Protein AF-A0A240EP72-F1 (afdb_monomer)

Solvent-accessible surface area (backbone atoms only — not comparable to full-atom values): 7789 Å² total; per-residue (Å²): 143,82,82,85,83,81,82,80,89,80,76,80,76,77,76,78,79,73,76,79,72,50,70,75,36,56,15,21,32,80,57,44,49,75,66,24,52,50,49,52,37,51,44,51,24,72,76,73,47,82,78,58,78,91,72,65,68,62,52,35,46,88,41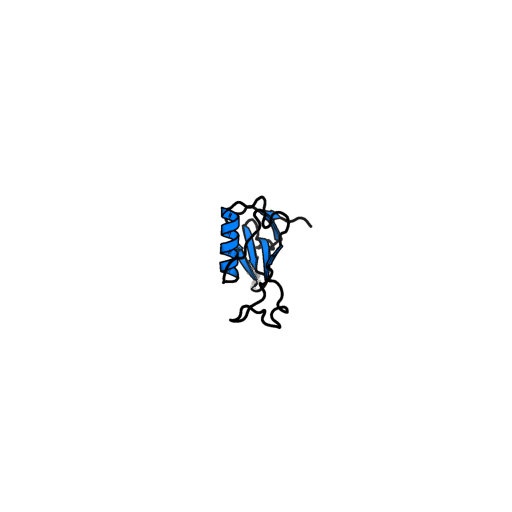,32,65,48,78,43,80,73,76,74,50,54,48,99,85,66,44,73,47,88,79,63,80,80,68,79,64,51,57,35,33,33,27,26,49,62,91,46,26,24,47,31,35,72,92,76,75,43,74,41,80,45,87,70,46,54,63,42,75,56,76,134

pLDDT: mean 84.59, std 16.3, range [37.25, 98.56]

Sequence (124 aa):
MKSLVAGCLCLFMVACQVYYHKEPRPALSNGTSAEAKQEIKQAMIKLRGGKAPLLADNVFEDNDTLLIERRVSRDQQGLPITGSTTEMPVTFQLQLKGDVCGVYYPINDTFEPLTQLSCRIKKP

Secondary structure (DSSP, 8-state):
---------------------PPPEEEEES---HHHHHHHHHHHHHHH-SPPPP--TTTTTS-SEEEEPPPPPB-TTS-B-TTTT-SPPEEEEEEEETTEEEEEETTTTEEEE-SS--EEEPP-

Radius of gyration: 24.51 Å; Cα contacts (8 Å, |Δi|>4): 187; chains: 1; bounding box: 69×34×86 Å

Structure (mmCIF, N/CA/C/O backbone):
data_AF-A0A240EP72-F1
#
_entry.id   AF-A0A240EP72-F1
#
loop_
_atom_site.group_PDB
_atom_site.id
_atom_site.type_symbol
_atom_site.label_atom_id
_atom_site.label_alt_id
_atom_site.label_comp_id
_atom_site.label_asym_id
_atom_site.label_entity_id
_atom_site.label_seq_id
_atom_site.pdbx_PDB_ins_code
_atom_site.Cartn_x
_atom_site.Cartn_y
_atom_site.Cartn_z
_atom_site.occupancy
_atom_site.B_iso_or_equiv
_atom_site.auth_seq_id
_atom_site.auth_comp_id
_atom_site.auth_asym_id
_atom_site.auth_atom_id
_atom_site.pdbx_PDB_model_num
ATOM 1 N N . MET A 1 1 ? 56.749 18.222 50.861 1.00 38.88 1 MET A N 1
ATOM 2 C CA . MET A 1 1 ? 55.552 18.664 50.113 1.00 38.88 1 MET A CA 1
ATOM 3 C C . MET A 1 1 ? 55.614 18.085 48.706 1.00 38.88 1 MET A C 1
ATOM 5 O O . MET A 1 1 ? 56.420 18.551 47.914 1.00 38.88 1 MET A O 1
ATOM 9 N N . LYS A 1 2 ? 54.858 17.020 48.419 1.00 37.25 2 LYS A N 1
ATOM 10 C CA . LYS A 1 2 ? 54.657 16.478 47.065 1.00 37.25 2 LYS A CA 1
ATOM 11 C C . LYS A 1 2 ? 53.191 16.060 46.984 1.00 37.25 2 LYS A C 1
ATOM 13 O O . LYS A 1 2 ? 52.814 15.046 47.561 1.00 37.25 2 LYS A O 1
ATOM 18 N N . SER A 1 3 ? 52.369 16.928 46.407 1.00 40.16 3 SER A N 1
ATOM 19 C CA . SER A 1 3 ? 50.922 16.748 46.315 1.00 40.16 3 SER A CA 1
ATOM 20 C C . SER A 1 3 ? 50.582 15.650 45.310 1.00 40.16 3 SER A C 1
ATOM 22 O O . SER A 1 3 ? 51.036 15.686 44.168 1.00 40.16 3 SER A O 1
ATOM 24 N N . LEU A 1 4 ? 49.771 14.689 45.751 1.00 52.12 4 LEU A N 1
ATOM 25 C CA . LEU A 1 4 ? 49.022 13.767 44.903 1.00 52.12 4 LEU A CA 1
ATOM 26 C C . LEU A 1 4 ? 48.008 14.574 44.083 1.00 52.12 4 LEU A C 1
ATOM 28 O O . LEU A 1 4 ? 47.087 15.154 44.651 1.00 52.12 4 LEU A O 1
ATOM 32 N N . VAL A 1 5 ? 48.162 14.596 42.761 1.00 52.19 5 VAL A N 1
ATOM 33 C CA . VAL A 1 5 ? 47.113 15.066 41.848 1.00 52.19 5 VAL A CA 1
ATOM 34 C C . VAL A 1 5 ? 46.399 13.830 41.309 1.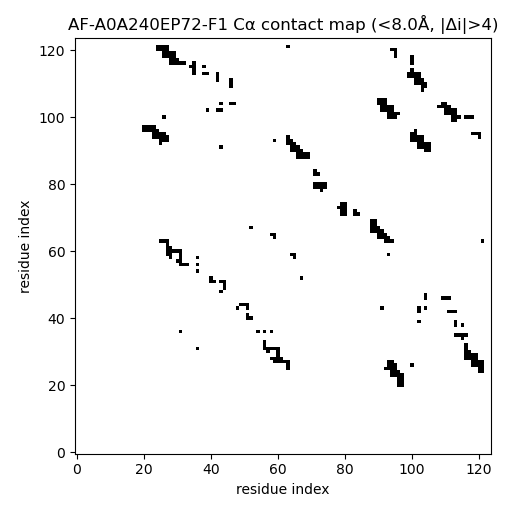00 52.19 5 VAL A C 1
ATOM 36 O O . VAL A 1 5 ? 46.806 13.227 40.321 1.00 52.19 5 VAL A O 1
ATOM 39 N N . ALA A 1 6 ? 45.354 13.428 42.029 1.00 59.91 6 ALA A N 1
ATOM 40 C CA . ALA A 1 6 ? 44.261 12.626 41.499 1.00 59.91 6 ALA A CA 1
ATOM 41 C C . ALA A 1 6 ? 43.267 13.592 40.842 1.00 59.91 6 ALA A C 1
ATOM 43 O O . ALA A 1 6 ? 42.922 14.603 41.452 1.00 59.91 6 ALA A O 1
ATOM 44 N N . GLY A 1 7 ? 42.805 13.324 39.620 1.00 52.94 7 GLY A N 1
ATOM 45 C CA . GLY A 1 7 ? 41.918 14.292 38.976 1.00 52.94 7 GLY A CA 1
ATOM 46 C C . GLY A 1 7 ? 41.316 13.895 37.641 1.00 52.94 7 GLY A C 1
ATOM 47 O O . GLY A 1 7 ? 41.646 14.489 36.629 1.00 52.94 7 GLY A O 1
ATOM 48 N N . CYS A 1 8 ? 40.373 12.957 37.708 1.00 58.03 8 CYS A N 1
ATOM 49 C CA . CYS A 1 8 ? 39.162 12.882 36.885 1.00 58.03 8 CYS A CA 1
ATOM 50 C C . CYS A 1 8 ? 39.309 12.717 35.357 1.00 58.03 8 CYS A C 1
ATOM 52 O O . CYS A 1 8 ? 39.341 13.665 34.577 1.00 58.03 8 CYS A O 1
ATOM 54 N N . LEU A 1 9 ? 39.275 11.450 34.942 1.00 60.62 9 LEU A N 1
ATOM 55 C CA . LEU A 1 9 ? 38.993 10.992 33.587 1.00 60.62 9 LEU A CA 1
ATOM 56 C C . LEU A 1 9 ? 37.511 11.269 33.249 1.00 60.62 9 LEU A C 1
ATOM 58 O O . LEU A 1 9 ? 36.639 10.458 33.556 1.00 60.62 9 LEU A O 1
ATOM 62 N N . CYS A 1 10 ? 37.212 12.408 32.624 1.00 58.84 10 CYS A N 1
ATOM 63 C CA . CYS A 1 10 ? 35.881 12.681 32.073 1.00 58.84 10 CYS A CA 1
ATOM 64 C C . CYS A 1 10 ? 35.697 11.932 30.742 1.00 58.84 10 CYS A C 1
ATOM 66 O O . CYS A 1 10 ? 35.951 12.468 29.664 1.00 58.84 10 CYS A O 1
ATOM 68 N N . LEU A 1 11 ? 35.249 10.676 30.822 1.00 63.47 11 LEU A N 1
ATOM 69 C CA . LEU A 1 11 ? 34.643 9.962 29.698 1.00 63.47 11 LEU A CA 1
ATOM 70 C C . LEU A 1 11 ? 33.319 10.650 29.341 1.00 63.47 11 LEU A C 1
ATOM 72 O O . LEU A 1 11 ? 32.291 10.423 29.977 1.00 63.47 11 LEU A O 1
ATOM 76 N N . PHE A 1 12 ? 33.343 11.492 28.309 1.00 65.38 12 PHE A N 1
ATOM 77 C CA . PHE A 1 12 ? 32.135 11.952 27.634 1.00 65.38 12 PHE A CA 1
ATOM 78 C C . PHE A 1 12 ? 31.487 10.757 26.924 1.00 65.38 12 PHE A C 1
ATOM 80 O O . PHE A 1 12 ? 31.750 10.488 25.754 1.00 65.38 12 PHE A O 1
ATOM 87 N N . MET A 1 13 ? 30.648 10.007 27.641 1.00 64.75 13 MET A N 1
ATOM 88 C CA . MET A 1 13 ? 29.729 9.062 27.017 1.00 64.75 13 MET A CA 1
ATOM 89 C C . MET A 1 13 ? 28.640 9.864 26.303 1.00 64.75 13 MET A C 1
ATOM 91 O O . MET A 1 13 ? 27.618 10.220 26.887 1.00 64.75 13 MET A O 1
ATOM 95 N N . VAL A 1 14 ? 28.869 10.165 25.025 1.00 66.19 14 VAL A N 1
ATOM 96 C CA . VAL A 1 14 ? 27.797 10.553 24.108 1.00 66.19 14 VAL A CA 1
ATOM 97 C C . VAL A 1 14 ? 26.934 9.308 23.918 1.00 66.19 14 VAL A C 1
ATOM 99 O O . VAL A 1 14 ? 27.259 8.420 23.133 1.00 66.19 14 VAL A O 1
ATOM 102 N N . ALA A 1 15 ? 25.854 9.208 24.692 1.00 63.47 15 ALA A N 1
ATOM 103 C CA . ALA A 1 15 ? 24.818 8.220 24.451 1.00 63.47 15 ALA A CA 1
ATOM 104 C C . ALA A 1 15 ? 24.174 8.551 23.099 1.00 63.47 15 ALA A C 1
ATOM 106 O O . ALA A 1 15 ? 23.382 9.488 22.985 1.00 63.47 15 ALA A O 1
ATOM 107 N N . CYS A 1 16 ? 24.550 7.806 22.059 1.00 67.31 16 CYS A N 1
ATOM 108 C CA . CYS A 1 16 ? 23.802 7.779 20.813 1.00 67.31 16 CYS A CA 1
ATOM 109 C C . CYS A 1 16 ? 22.381 7.331 21.162 1.00 67.31 16 CYS A C 1
ATOM 111 O O . CYS A 1 16 ? 22.161 6.170 21.512 1.00 67.31 16 CYS A O 1
ATOM 113 N N . GLN A 1 17 ? 21.420 8.252 21.110 1.00 56.84 17 GLN A N 1
ATOM 114 C CA . GLN A 1 17 ? 20.012 7.891 21.126 1.00 56.84 17 GLN A CA 1
ATOM 115 C C . GLN A 1 17 ? 19.738 7.222 19.783 1.00 56.84 17 GLN A C 1
ATOM 117 O O . GLN A 1 17 ? 19.413 7.885 18.801 1.00 56.84 17 GLN A O 1
ATOM 122 N N . VAL A 1 18 ? 19.975 5.911 19.714 1.00 58.34 18 VAL A N 1
ATOM 123 C CA . VAL A 1 18 ? 19.556 5.095 18.579 1.00 58.34 18 VAL A CA 1
ATOM 124 C C . VAL A 1 18 ? 18.038 5.203 18.554 1.00 58.34 18 VAL A C 1
ATOM 126 O O . VAL A 1 18 ? 17.348 4.595 19.371 1.00 58.34 18 VAL A O 1
ATOM 129 N N . TYR A 1 19 ? 17.529 6.068 17.677 1.00 53.69 19 TYR A N 1
ATOM 130 C CA . TYR A 1 19 ? 16.105 6.207 17.424 1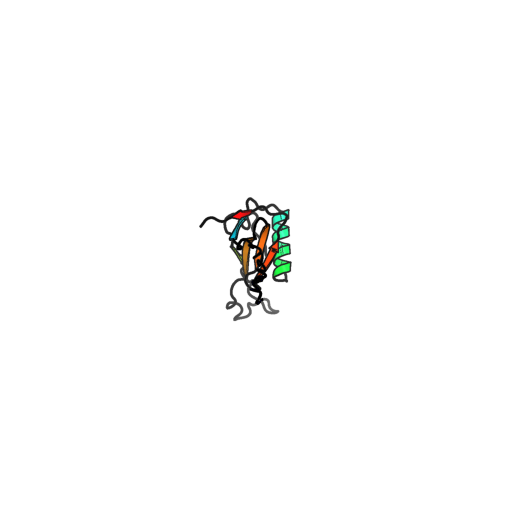.00 53.69 19 TYR A CA 1
ATOM 131 C C . TYR A 1 19 ? 15.638 4.835 16.945 1.00 53.69 19 TYR A C 1
ATOM 133 O O . TYR A 1 19 ? 15.984 4.404 15.845 1.00 53.69 19 TYR A O 1
ATOM 141 N N . TYR A 1 20 ? 14.945 4.106 17.818 1.00 51.47 20 TYR A N 1
ATOM 142 C CA . TYR A 1 20 ? 14.471 2.755 17.554 1.00 51.47 20 TYR A CA 1
ATOM 143 C C . TYR A 1 20 ? 13.317 2.866 16.554 1.00 51.47 20 TYR A C 1
ATOM 145 O O . TYR A 1 20 ? 12.142 2.874 16.921 1.00 51.47 20 TYR A O 1
ATOM 153 N N . HIS A 1 21 ? 13.646 3.056 15.275 1.00 59.91 21 HIS A N 1
ATOM 154 C CA . HIS A 1 21 ? 12.673 2.933 14.206 1.00 59.91 21 HIS A CA 1
ATOM 155 C C . HIS A 1 21 ? 12.146 1.503 14.278 1.00 59.91 21 HIS A C 1
ATOM 157 O O . HIS A 1 21 ? 12.887 0.549 14.059 1.00 59.91 21 HIS A O 1
ATOM 163 N N . LYS A 1 22 ? 10.874 1.348 14.663 1.00 73.25 22 LYS A N 1
ATOM 164 C CA . LYS A 1 22 ? 10.213 0.044 14.610 1.00 73.25 22 LYS A CA 1
ATOM 165 C C . LYS A 1 22 ? 10.328 -0.457 13.173 1.00 73.25 22 LYS A C 1
ATOM 167 O O . LYS A 1 22 ? 9.855 0.224 12.260 1.00 73.25 22 LYS A O 1
ATOM 172 N N . GLU A 1 23 ? 10.953 -1.619 13.014 1.00 86.00 23 GLU A N 1
ATOM 173 C CA . GLU A 1 23 ? 11.128 -2.278 11.722 1.00 86.00 23 GLU A CA 1
ATOM 174 C C . GLU A 1 23 ? 9.800 -2.309 10.946 1.00 86.00 23 GLU A C 1
ATOM 176 O O . GLU A 1 23 ? 8.748 -2.569 11.555 1.00 86.00 23 GLU A O 1
ATOM 181 N N . PRO A 1 24 ? 9.807 -2.027 9.630 1.00 92.62 24 PRO A N 1
ATOM 182 C CA . PRO A 1 24 ? 8.617 -2.148 8.804 1.00 92.62 24 PRO A CA 1
ATOM 183 C C . PRO A 1 24 ? 8.062 -3.570 8.878 1.00 92.62 24 PRO A C 1
ATOM 185 O O . PRO A 1 24 ? 8.797 -4.547 8.739 1.00 92.62 24 PRO A O 1
ATOM 188 N N . ARG A 1 25 ? 6.753 -3.704 9.095 1.00 95.62 25 ARG A N 1
ATOM 189 C CA . ARG A 1 25 ? 6.087 -5.012 9.175 1.00 95.62 25 ARG A CA 1
ATOM 190 C C . ARG A 1 25 ? 4.996 -5.126 8.119 1.00 95.62 25 ARG A C 1
ATOM 192 O O . ARG A 1 25 ? 4.237 -4.168 7.976 1.00 95.62 25 ARG A O 1
ATOM 199 N N . PRO A 1 26 ? 4.859 -6.279 7.442 1.00 97.25 26 PRO A N 1
ATOM 200 C CA . PRO A 1 26 ? 3.729 -6.536 6.559 1.00 97.25 26 PRO A CA 1
ATOM 201 C C . PRO A 1 26 ? 2.394 -6.293 7.269 1.00 97.25 26 PRO A C 1
ATOM 203 O O . PRO A 1 26 ? 2.218 -6.657 8.439 1.00 97.25 26 PRO A O 1
ATOM 206 N N . ALA A 1 27 ? 1.452 -5.672 6.567 1.00 98.12 27 ALA A N 1
ATOM 207 C CA . ALA A 1 27 ? 0.170 -5.269 7.122 1.00 98.12 27 ALA A CA 1
ATOM 208 C C . ALA A 1 27 ? -0.995 -5.630 6.197 1.00 98.12 27 ALA A C 1
ATOM 210 O O . ALA A 1 27 ? -0.838 -5.729 4.985 1.00 98.12 27 ALA A O 1
ATOM 211 N N . LEU A 1 28 ? -2.172 -5.805 6.791 1.00 98.50 28 LEU A N 1
ATOM 212 C CA . LEU A 1 28 ? -3.442 -5.987 6.097 1.00 98.50 28 LEU A CA 1
ATOM 213 C C . LEU A 1 28 ? -4.357 -4.796 6.382 1.00 98.50 28 LEU A C 1
ATOM 215 O O . LEU A 1 28 ? -4.375 -4.282 7.503 1.00 98.50 28 LEU A O 1
ATOM 219 N N . SER A 1 29 ? -5.138 -4.391 5.388 1.00 98.12 29 SER A N 1
ATOM 220 C CA . SER A 1 29 ? -6.207 -3.402 5.531 1.00 98.12 29 SER A CA 1
ATOM 221 C C . SER A 1 29 ? -7.325 -3.949 6.418 1.00 98.12 29 SER A C 1
ATOM 223 O O . SER A 1 29 ? -7.730 -5.102 6.267 1.00 98.12 29 SER A O 1
ATOM 225 N N . ASN A 1 30 ? -7.845 -3.136 7.339 1.00 97.69 30 ASN A N 1
ATOM 226 C CA . ASN A 1 30 ? -9.038 -3.468 8.136 1.00 97.69 30 ASN A CA 1
ATOM 227 C C . ASN A 1 30 ? -10.359 -3.244 7.376 1.00 97.69 30 ASN A C 1
ATOM 229 O O . ASN A 1 30 ? -11.429 -3.435 7.950 1.00 97.69 30 ASN A O 1
ATOM 233 N N . GLY A 1 31 ? -10.274 -2.817 6.120 1.00 97.44 31 GLY A N 1
ATOM 234 C CA . GLY A 1 31 ? -11.392 -2.461 5.262 1.00 97.44 31 GLY A CA 1
ATOM 235 C C . GLY A 1 31 ? -10.975 -1.316 4.348 1.00 97.44 31 GLY A C 1
ATOM 236 O O . GLY A 1 31 ? -10.432 -0.312 4.819 1.00 97.44 31 GLY A O 1
ATOM 237 N N . THR A 1 32 ? -11.213 -1.454 3.048 1.00 97.75 32 THR A N 1
ATOM 238 C CA . THR A 1 32 ? -10.759 -0.473 2.059 1.00 97.75 32 THR A CA 1
ATOM 239 C C . THR A 1 32 ? -11.937 0.314 1.481 1.00 97.75 32 THR A C 1
ATOM 241 O O . THR A 1 32 ? -12.640 -0.135 0.579 1.00 97.75 32 THR A O 1
ATOM 244 N N . SER A 1 33 ? -12.152 1.530 1.997 1.00 97.88 33 SER A N 1
ATOM 245 C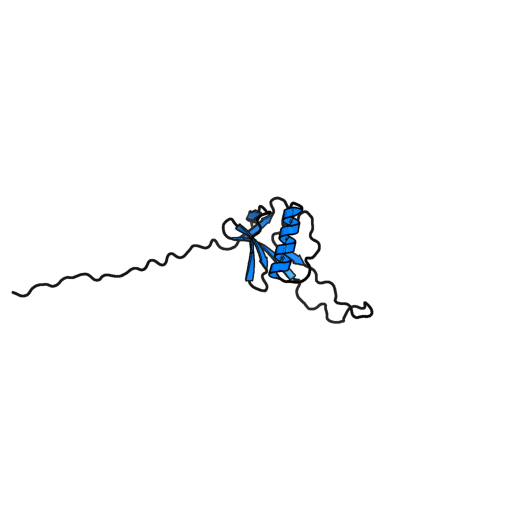 CA . SER A 1 33 ? -13.166 2.448 1.457 1.00 97.88 33 SER A CA 1
ATOM 246 C C . SER A 1 33 ? -12.796 2.959 0.057 1.00 97.88 33 SER A C 1
ATOM 248 O O . SER A 1 33 ? -11.665 2.797 -0.413 1.00 97.88 33 SER A O 1
ATOM 250 N N . ALA A 1 34 ? -13.734 3.634 -0.615 1.00 97.56 34 ALA A N 1
ATOM 251 C CA . ALA A 1 34 ? -13.476 4.253 -1.915 1.00 97.56 34 ALA A CA 1
ATOM 252 C C . ALA A 1 34 ? -12.370 5.325 -1.841 1.00 97.56 34 ALA A C 1
ATOM 254 O O . ALA A 1 34 ? -11.515 5.397 -2.727 1.00 97.56 34 ALA A O 1
ATOM 255 N N . GLU A 1 35 ? -12.352 6.117 -0.769 1.00 98.00 35 GLU A N 1
ATOM 256 C CA . GLU A 1 35 ? -11.348 7.147 -0.491 1.00 98.00 35 GLU A CA 1
ATOM 257 C C . GLU A 1 35 ? -9.979 6.513 -0.244 1.00 98.00 35 GLU A C 1
ATOM 259 O O . GLU A 1 35 ? -8.996 6.912 -0.868 1.00 98.00 35 GLU A O 1
ATOM 264 N N . ALA A 1 36 ? -9.919 5.470 0.589 1.00 98.12 36 ALA A N 1
ATOM 265 C CA . ALA A 1 36 ? -8.681 4.752 0.870 1.00 98.12 36 ALA A CA 1
ATOM 266 C C . ALA A 1 36 ? -8.127 4.066 -0.388 1.00 98.12 36 ALA A C 1
ATOM 268 O O . ALA A 1 36 ? -6.939 4.160 -0.695 1.00 98.12 36 ALA A O 1
ATOM 269 N N . LYS A 1 37 ? -8.997 3.454 -1.198 1.00 98.19 37 LYS A N 1
ATOM 270 C CA . LYS A 1 37 ? -8.636 2.889 -2.505 1.00 98.19 37 LYS A CA 1
ATOM 271 C C . LYS A 1 37 ? -8.087 3.947 -3.460 1.00 98.19 37 LYS A C 1
ATOM 273 O O . LYS A 1 37 ? -7.164 3.663 -4.227 1.00 98.19 37 LYS A O 1
ATOM 278 N N . GLN A 1 38 ? -8.642 5.156 -3.443 1.00 97.81 38 GLN A N 1
ATOM 279 C CA . GLN A 1 38 ? -8.146 6.259 -4.260 1.00 97.81 38 GLN A CA 1
ATOM 280 C C . GLN A 1 38 ? -6.795 6.785 -3.755 1.00 97.81 38 GLN A C 1
ATOM 282 O O . GLN A 1 38 ? -5.910 7.042 -4.574 1.00 97.81 38 GLN A O 1
ATOM 287 N N . GLU A 1 39 ? -6.601 6.874 -2.439 1.00 98.44 39 GLU A N 1
ATOM 288 C CA . GLU A 1 39 ? -5.322 7.240 -1.822 1.00 98.44 39 GLU A CA 1
ATOM 289 C C . GLU A 1 39 ? -4.226 6.224 -2.176 1.00 98.44 39 GLU A C 1
ATOM 291 O O . GLU A 1 39 ? -3.158 6.611 -2.646 1.00 98.44 39 GLU A O 1
ATOM 296 N N . ILE A 1 40 ? -4.516 4.919 -2.088 1.00 98.19 40 ILE A N 1
ATOM 297 C CA . ILE A 1 40 ? -3.593 3.848 -2.502 1.00 98.19 40 ILE A CA 1
ATOM 298 C C . ILE A 1 40 ? -3.152 4.042 -3.960 1.00 98.19 40 ILE A C 1
ATOM 300 O O . ILE A 1 40 ? -1.963 3.962 -4.270 1.00 98.19 40 ILE A O 1
ATOM 304 N N . LYS A 1 41 ? -4.085 4.342 -4.875 1.00 97.19 41 LYS A N 1
ATOM 305 C CA . LYS A 1 41 ? -3.747 4.607 -6.285 1.00 97.19 41 LYS A CA 1
ATOM 306 C C . LYS A 1 41 ? -2.823 5.813 -6.436 1.00 97.19 41 LYS A C 1
ATOM 308 O O . LYS A 1 41 ? -1.878 5.753 -7.222 1.00 97.19 41 LYS A O 1
ATOM 313 N N . GLN A 1 42 ? -3.094 6.899 -5.715 1.00 98.00 42 GLN A N 1
ATOM 314 C CA . GLN A 1 42 ? -2.264 8.104 -5.748 1.00 98.00 42 GLN A CA 1
ATOM 315 C C . GLN A 1 42 ? -0.865 7.832 -5.188 1.00 98.00 42 GLN A C 1
ATOM 317 O O . GLN A 1 42 ? 0.118 8.219 -5.819 1.00 98.00 42 GLN A O 1
ATOM 322 N N . ALA A 1 43 ? -0.764 7.089 -4.086 1.00 97.81 43 ALA A N 1
ATOM 323 C CA . ALA A 1 43 ? 0.502 6.644 -3.518 1.00 97.81 43 ALA A CA 1
ATOM 324 C C . ALA A 1 43 ? 1.310 5.811 -4.526 1.00 97.81 43 ALA A C 1
ATOM 326 O O . ALA A 1 43 ? 2.472 6.108 -4.787 1.00 97.81 43 ALA A O 1
ATOM 327 N N . MET A 1 44 ? 0.689 4.830 -5.191 1.00 95.81 44 MET A N 1
ATOM 328 C CA . MET A 1 44 ? 1.351 4.031 -6.232 1.00 95.81 44 MET A CA 1
ATOM 329 C C . MET A 1 44 ? 1.846 4.887 -7.411 1.00 95.81 44 MET A C 1
ATOM 331 O O . MET A 1 44 ? 2.937 4.644 -7.928 1.00 95.81 44 MET A O 1
ATOM 335 N N . ILE A 1 45 ? 1.066 5.888 -7.842 1.00 95.56 45 ILE A N 1
ATOM 336 C CA . ILE A 1 45 ? 1.482 6.843 -8.886 1.00 95.56 45 ILE A CA 1
ATOM 337 C C . ILE A 1 45 ? 2.663 7.681 -8.404 1.00 95.56 45 ILE A C 1
ATOM 339 O O . ILE A 1 45 ? 3.597 7.889 -9.169 1.00 95.56 45 ILE A O 1
ATOM 343 N N . LYS A 1 46 ? 2.660 8.138 -7.152 1.00 96.69 46 LYS A N 1
ATOM 344 C CA . LYS A 1 46 ? 3.766 8.913 -6.586 1.00 96.69 46 LYS A CA 1
ATOM 345 C C . LYS A 1 46 ? 5.054 8.090 -6.490 1.00 96.69 46 LYS A C 1
ATOM 347 O O . LYS A 1 46 ? 6.117 8.593 -6.833 1.00 96.69 46 LYS A O 1
ATOM 352 N N . LEU A 1 47 ? 4.952 6.826 -6.074 1.00 94.94 47 LEU A N 1
ATOM 353 C CA . LEU A 1 47 ? 6.098 5.932 -5.866 1.00 94.94 47 LEU A CA 1
ATOM 354 C C . LEU A 1 47 ? 6.729 5.445 -7.179 1.00 94.94 47 LEU A C 1
ATOM 356 O O . LEU A 1 47 ? 7.950 5.353 -7.281 1.00 94.94 47 LEU A O 1
ATOM 360 N N . ARG A 1 48 ? 5.907 5.110 -8.180 1.00 92.38 48 ARG A N 1
ATOM 361 C CA . ARG A 1 48 ? 6.360 4.495 -9.442 1.00 92.38 48 ARG A CA 1
ATOM 362 C C . ARG A 1 48 ? 6.295 5.430 -10.649 1.00 92.38 48 ARG A C 1
ATOM 364 O O . ARG A 1 48 ? 7.019 5.227 -11.619 1.00 92.38 48 ARG A O 1
ATOM 371 N N . GLY A 1 49 ? 5.394 6.406 -10.632 1.00 89.50 49 GLY A N 1
ATOM 372 C CA . GLY A 1 49 ? 4.981 7.163 -11.811 1.00 89.50 49 GLY A CA 1
ATOM 373 C C . GLY A 1 49 ? 3.949 6.431 -12.681 1.00 89.50 49 GLY A C 1
ATOM 374 O O . GLY A 1 49 ? 3.537 5.291 -12.423 1.00 89.50 49 GLY A O 1
ATOM 375 N N . GLY A 1 50 ? 3.526 7.106 -13.753 1.00 88.06 50 GLY A N 1
ATOM 376 C CA . GLY A 1 50 ? 2.578 6.578 -14.735 1.00 88.06 50 GLY A CA 1
ATOM 377 C C . GLY A 1 50 ? 1.129 6.542 -14.239 1.00 88.06 50 GLY A C 1
ATOM 378 O O . GLY A 1 50 ? 0.701 7.381 -13.451 1.00 88.06 50 GLY A O 1
ATOM 379 N N . LYS A 1 51 ? 0.345 5.579 -14.737 1.00 85.56 51 LYS A N 1
ATOM 380 C CA . LYS A 1 51 ? -1.065 5.393 -14.353 1.00 85.56 51 LYS A CA 1
ATOM 381 C C . LYS A 1 51 ? -1.196 4.299 -13.295 1.00 85.56 51 LYS A C 1
ATOM 383 O O . LYS A 1 51 ? -0.542 3.259 -13.396 1.00 85.56 51 LYS A O 1
ATOM 388 N N . ALA A 1 52 ? -2.067 4.506 -12.309 1.00 83.75 52 ALA A N 1
ATOM 389 C CA . ALA A 1 52 ? -2.446 3.445 -11.381 1.00 83.75 52 ALA A CA 1
ATOM 390 C C . ALA A 1 52 ? -3.261 2.356 -12.108 1.00 83.75 52 ALA A C 1
ATOM 392 O O . ALA A 1 52 ? -4.064 2.681 -12.988 1.00 83.75 52 ALA A O 1
ATOM 393 N N . PRO A 1 53 ? -3.084 1.075 -11.749 1.00 85.06 53 PRO A N 1
ATOM 394 C CA . PRO A 1 53 ? -3.938 0.001 -12.238 1.00 85.06 53 PRO A CA 1
ATOM 395 C C . PRO A 1 53 ? -5.342 0.075 -11.614 1.00 85.06 53 PRO A C 1
ATOM 397 O O . PRO A 1 53 ? -5.604 0.833 -10.674 1.00 85.06 53 PRO A O 1
ATOM 400 N N . LEU A 1 54 ? -6.258 -0.742 -12.136 1.00 89.44 54 LEU A N 1
ATOM 401 C CA . LEU A 1 54 ? -7.508 -1.028 -11.439 1.00 89.44 54 LEU A CA 1
ATOM 402 C C . LEU A 1 54 ? -7.191 -1.855 -10.190 1.00 89.44 54 LEU A C 1
ATOM 404 O O . LEU A 1 54 ? -6.388 -2.781 -10.249 1.00 89.44 54 LEU A O 1
ATOM 408 N N . LEU A 1 55 ? -7.817 -1.496 -9.074 1.00 93.81 55 LEU A N 1
ATOM 409 C CA . LEU A 1 55 ? -7.687 -2.203 -7.802 1.00 93.81 55 LEU A CA 1
ATOM 410 C C . LEU A 1 55 ? -9.022 -2.862 -7.474 1.00 93.81 55 LEU A C 1
ATOM 412 O O . LEU A 1 55 ? -10.070 -2.288 -7.788 1.00 93.81 55 LEU A O 1
ATOM 416 N N . ALA A 1 56 ? -8.983 -4.022 -6.825 1.00 94.38 56 ALA A N 1
ATOM 417 C CA . ALA A 1 56 ? -10.162 -4.605 -6.196 1.00 94.38 56 ALA A CA 1
ATOM 418 C C . ALA A 1 56 ? -10.696 -3.674 -5.092 1.00 94.38 56 ALA A C 1
ATOM 420 O O . ALA A 1 56 ? -9.980 -2.786 -4.625 1.00 94.38 56 ALA A O 1
ATOM 421 N N . ASP A 1 57 ? -11.968 -3.815 -4.721 1.00 96.12 57 ASP A N 1
ATOM 422 C CA . ASP A 1 57 ? -12.550 -3.025 -3.625 1.00 96.12 57 ASP A CA 1
ATOM 423 C C . ASP A 1 57 ? -11.945 -3.413 -2.271 1.00 96.12 57 ASP A C 1
ATOM 425 O O . ASP A 1 57 ? -11.647 -2.536 -1.477 1.00 96.12 57 ASP A O 1
ATOM 429 N N . ASN A 1 58 ? -11.617 -4.690 -2.080 1.00 96.44 58 ASN A N 1
ATOM 430 C CA . ASN A 1 58 ? -10.981 -5.239 -0.880 1.00 96.44 58 ASN A CA 1
ATOM 431 C C . ASN A 1 58 ? -9.439 -5.249 -0.947 1.00 96.44 58 ASN A C 1
ATOM 433 O O . ASN A 1 58 ? -8.782 -6.130 -0.386 1.00 96.44 58 ASN A O 1
ATOM 437 N N . VAL A 1 59 ? -8.828 -4.325 -1.700 1.00 97.12 59 VAL A N 1
ATOM 438 C CA . VAL A 1 59 ? -7.366 -4.306 -1.869 1.00 97.12 59 VAL A CA 1
ATOM 439 C C . VAL A 1 59 ? -6.666 -4.266 -0.502 1.00 97.12 59 VAL A C 1
ATOM 441 O O . VAL A 1 59 ? -7.025 -3.481 0.373 1.00 97.12 59 VAL A O 1
ATOM 444 N N . PHE A 1 60 ? -5.668 -5.134 -0.339 1.00 98.06 60 PHE A N 1
ATOM 445 C CA . PHE A 1 60 ? -4.892 -5.368 0.882 1.00 98.06 60 PHE A CA 1
ATOM 446 C C . PHE A 1 60 ? -5.612 -5.967 2.102 1.00 98.06 60 PHE A C 1
ATOM 448 O O . PHE A 1 60 ? -4.993 -6.095 3.156 1.00 98.06 60 PHE A O 1
ATOM 455 N N . GLU A 1 61 ? -6.883 -6.357 2.018 1.00 97.88 61 GLU A N 1
ATOM 456 C CA . GLU A 1 61 ? -7.585 -6.927 3.183 1.00 97.88 61 GLU A CA 1
ATOM 457 C C . GLU A 1 61 ? -7.109 -8.349 3.528 1.00 97.88 61 GLU A C 1
ATOM 459 O O . GLU A 1 61 ? -6.939 -8.677 4.710 1.00 97.88 61 GLU A O 1
ATOM 464 N N . ASP A 1 62 ? -6.819 -9.146 2.494 1.00 96.94 62 ASP A N 1
ATOM 465 C CA . ASP A 1 62 ? -6.437 -10.563 2.604 1.00 96.94 62 ASP A CA 1
ATOM 466 C C . ASP A 1 62 ? -4.936 -10.816 2.389 1.00 96.94 62 ASP A C 1
ATOM 468 O O . ASP A 1 62 ? -4.372 -11.792 2.889 1.00 96.94 62 ASP A O 1
ATOM 472 N N . ASN A 1 63 ? -4.266 -9.942 1.634 1.00 96.62 63 ASN A N 1
ATOM 473 C CA . ASN A 1 63 ? -2.848 -10.068 1.314 1.00 96.62 63 ASN A CA 1
ATOM 474 C C . ASN A 1 63 ? -2.150 -8.718 1.447 1.00 96.62 63 ASN A C 1
ATOM 476 O O . ASN A 1 63 ? -2.664 -7.711 0.984 1.00 96.62 63 ASN A O 1
ATOM 480 N N . ASP A 1 64 ? -0.965 -8.695 2.044 1.00 97.38 64 ASP A N 1
ATOM 481 C CA . ASP A 1 64 ? -0.159 -7.484 2.186 1.00 97.38 64 ASP A CA 1
ATOM 482 C C . ASP A 1 64 ? 0.529 -7.094 0.874 1.00 97.38 64 ASP A C 1
ATOM 484 O O . ASP A 1 64 ? 0.948 -5.956 0.716 1.00 97.38 64 ASP A O 1
ATOM 488 N N . THR A 1 65 ? 0.652 -8.017 -0.079 1.00 96.75 65 THR A N 1
ATOM 489 C CA . THR A 1 65 ? 1.337 -7.793 -1.350 1.00 96.75 65 THR A CA 1
ATOM 490 C C . THR A 1 65 ? 0.340 -7.683 -2.496 1.00 96.75 65 THR A C 1
ATOM 492 O O . THR A 1 65 ? -0.519 -8.541 -2.695 1.00 96.75 65 THR A O 1
ATOM 495 N N . LEU A 1 66 ? 0.505 -6.636 -3.300 1.00 94.88 66 LEU A N 1
ATOM 496 C CA . LEU A 1 66 ? -0.223 -6.414 -4.536 1.00 94.88 66 LEU A CA 1
ATOM 497 C C . LEU A 1 66 ? 0.727 -6.585 -5.719 1.00 94.88 66 LEU A C 1
ATOM 499 O O . LEU A 1 66 ? 1.704 -5.847 -5.866 1.00 94.88 66 LEU A O 1
ATOM 503 N N . LEU A 1 67 ? 0.407 -7.545 -6.579 1.00 91.06 67 LEU A N 1
ATOM 504 C CA . LEU A 1 67 ? 1.151 -7.824 -7.797 1.00 91.06 67 LEU A CA 1
ATOM 505 C C . LEU A 1 67 ? 0.400 -7.239 -8.992 1.00 91.06 67 LEU A C 1
ATOM 507 O O . LEU A 1 67 ? -0.763 -7.556 -9.229 1.00 91.06 67 LEU A O 1
ATOM 511 N N . ILE A 1 68 ? 1.059 -6.351 -9.728 1.00 86.19 68 ILE A N 1
ATOM 512 C CA . ILE A 1 68 ? 0.495 -5.697 -10.902 1.00 86.19 68 ILE A CA 1
ATOM 513 C C . ILE A 1 68 ? 1.046 -6.371 -12.147 1.00 86.19 68 ILE A C 1
ATOM 515 O O . ILE A 1 68 ? 2.228 -6.236 -12.483 1.00 86.19 68 ILE A O 1
ATOM 519 N N . GLU A 1 69 ? 0.155 -7.062 -12.850 1.00 74.12 69 GLU A N 1
ATOM 520 C CA . GLU A 1 69 ? 0.432 -7.594 -14.176 1.00 74.12 69 GLU A CA 1
ATOM 521 C C . GLU A 1 69 ? 0.727 -6.447 -15.150 1.00 74.12 69 GLU A C 1
ATOM 523 O O . GLU A 1 69 ? -0.005 -5.452 -15.228 1.00 74.12 69 GLU A O 1
ATOM 528 N N . ARG A 1 70 ? 1.814 -6.577 -15.917 1.00 70.69 70 ARG A N 1
ATOM 529 C CA . ARG A 1 70 ? 2.099 -5.647 -17.013 1.00 70.69 70 ARG A CA 1
ATOM 530 C C . ARG A 1 70 ? 1.249 -6.046 -18.213 1.00 70.69 70 ARG A C 1
ATOM 532 O O . ARG A 1 70 ? 1.248 -7.197 -18.640 1.00 70.69 70 ARG A O 1
ATOM 539 N N . ARG A 1 71 ? 0.531 -5.076 -18.780 1.00 66.94 71 ARG A N 1
ATOM 54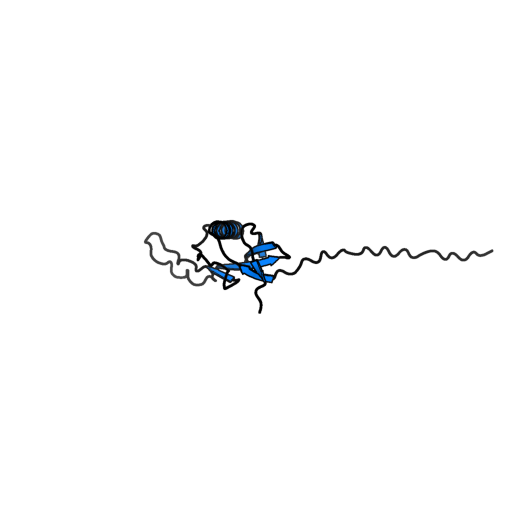0 C CA . ARG A 1 71 ? -0.107 -5.246 -20.091 1.00 66.94 71 ARG A CA 1
ATOM 541 C C . ARG A 1 71 ? 1.000 -5.457 -21.126 1.00 66.94 71 ARG A C 1
ATOM 543 O O . ARG A 1 71 ? 1.960 -4.695 -21.144 1.00 66.94 71 ARG A O 1
ATOM 550 N N . VAL A 1 72 ? 0.832 -6.454 -21.990 1.00 70.56 72 VAL A N 1
ATOM 551 C CA . VAL A 1 72 ? 1.713 -6.685 -23.142 1.00 70.56 72 VAL A CA 1
ATOM 552 C C . VAL A 1 72 ? 1.755 -5.422 -24.003 1.00 70.56 72 VAL A C 1
ATOM 554 O O . VAL A 1 72 ? 0.703 -4.937 -24.436 1.00 70.56 72 VAL A O 1
ATOM 557 N N . SER A 1 73 ? 2.956 -4.884 -24.221 1.00 72.50 73 SER A N 1
ATOM 558 C CA . SER A 1 73 ? 3.163 -3.720 -25.085 1.00 72.50 73 SER A CA 1
ATOM 559 C C . SER A 1 73 ? 2.737 -4.067 -26.506 1.00 72.50 73 SER A C 1
ATOM 561 O O . SER A 1 73 ? 3.046 -5.152 -26.998 1.00 72.50 73 SER A O 1
ATOM 563 N N . ARG A 1 74 ? 2.008 -3.161 -27.159 1.00 79.44 74 ARG A N 1
ATOM 564 C CA . ARG A 1 74 ? 1.534 -3.334 -28.535 1.00 79.44 74 ARG A CA 1
ATOM 565 C C . ARG A 1 74 ? 2.193 -2.308 -29.451 1.00 79.44 74 ARG A C 1
ATOM 567 O O . ARG A 1 74 ? 2.447 -1.187 -29.014 1.00 79.44 74 ARG A O 1
ATOM 574 N N . ASP A 1 75 ? 2.484 -2.703 -30.684 1.00 79.94 75 ASP A N 1
ATOM 575 C CA . ASP A 1 75 ? 2.975 -1.807 -31.728 1.00 79.94 75 ASP A CA 1
ATOM 576 C C . ASP A 1 75 ? 1.861 -0.876 -32.249 1.00 79.94 75 ASP A C 1
ATOM 578 O O . ASP A 1 75 ? 0.724 -0.881 -31.764 1.00 79.94 75 ASP A O 1
ATOM 582 N N . GLN A 1 76 ? 2.189 -0.048 -33.244 1.00 86.12 76 GLN A N 1
ATOM 583 C CA . GLN A 1 76 ? 1.245 0.899 -33.850 1.00 86.12 76 GLN A CA 1
ATOM 584 C C . GLN A 1 76 ? 0.073 0.208 -34.568 1.00 86.12 76 GLN A C 1
ATOM 586 O O . GLN A 1 76 ? -0.953 0.838 -34.815 1.00 86.12 76 GLN A O 1
ATOM 591 N N . GLN A 1 77 ? 0.210 -1.080 -34.884 1.00 86.50 77 GLN A N 1
ATOM 592 C CA . GLN A 1 77 ? -0.790 -1.933 -35.514 1.00 86.50 77 GLN A CA 1
ATOM 593 C C . GLN A 1 77 ? -1.612 -2.709 -34.468 1.00 86.50 77 GLN A C 1
ATOM 595 O O . GLN A 1 77 ? -2.525 -3.457 -34.819 1.00 86.50 77 GLN A O 1
ATOM 600 N N . GLY A 1 78 ? -1.324 -2.519 -33.176 1.00 79.75 78 GLY A N 1
ATOM 601 C CA . GLY A 1 78 ? -2.001 -3.192 -32.077 1.00 79.75 78 GLY A CA 1
ATOM 602 C C . GLY A 1 78 ? -1.523 -4.626 -31.844 1.00 79.75 78 GLY A C 1
ATOM 603 O O . GLY A 1 78 ? -2.147 -5.337 -31.052 1.00 79.75 78 GLY A O 1
ATOM 604 N N . LEU A 1 79 ? -0.444 -5.075 -32.486 1.00 82.75 79 LEU A N 1
ATOM 605 C CA . LEU A 1 79 ? 0.116 -6.410 -32.292 1.00 82.75 79 LEU A CA 1
ATOM 606 C C . LEU A 1 79 ? 1.059 -6.424 -31.081 1.00 82.75 79 LEU A C 1
ATOM 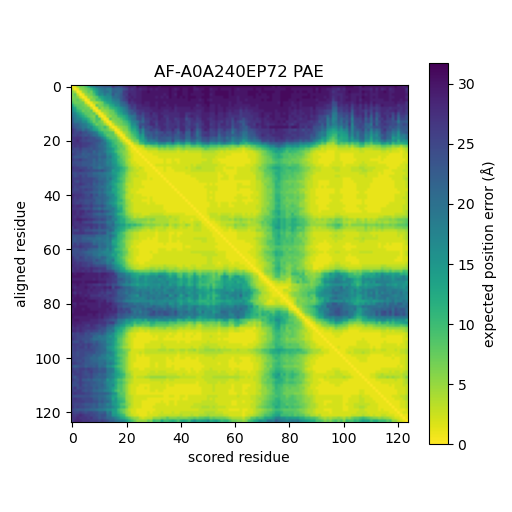608 O O . LEU A 1 79 ? 1.781 -5.453 -30.861 1.00 82.75 79 LEU A O 1
ATOM 612 N N . PRO A 1 80 ? 1.068 -7.496 -30.267 1.00 77.50 80 PRO A N 1
ATOM 613 C CA . PRO A 1 80 ? 2.060 -7.685 -29.214 1.00 77.50 80 PRO A CA 1
ATOM 614 C C . PRO A 1 80 ? 3.494 -7.518 -29.721 1.00 77.50 80 PRO A C 1
ATOM 616 O O . PRO A 1 80 ? 3.896 -8.185 -30.671 1.00 77.50 80 PRO A O 1
ATOM 619 N N . ILE A 1 81 ? 4.284 -6.686 -29.049 1.00 77.00 81 ILE A N 1
ATOM 620 C CA . ILE A 1 81 ? 5.719 -6.595 -29.311 1.00 77.00 81 ILE A CA 1
ATOM 621 C C . ILE A 1 81 ? 6.372 -7.864 -28.755 1.00 77.00 81 ILE A C 1
ATOM 623 O O . ILE A 1 81 ? 6.389 -8.099 -27.542 1.00 77.00 81 ILE A O 1
ATOM 627 N N . THR A 1 82 ? 6.899 -8.701 -29.646 1.00 71.75 82 THR A N 1
ATOM 628 C CA . THR A 1 82 ? 7.591 -9.943 -29.287 1.00 71.75 82 THR A CA 1
ATOM 629 C C . THR A 1 82 ? 8.766 -9.643 -28.351 1.00 71.75 82 THR A C 1
ATOM 631 O O . THR A 1 82 ? 9.604 -8.800 -28.657 1.00 71.75 82 THR A O 1
ATOM 634 N N . GLY A 1 83 ? 8.828 -10.323 -27.202 1.00 64.75 83 GLY A N 1
ATOM 635 C CA . GLY A 1 83 ? 9.861 -10.105 -26.179 1.00 64.75 83 GLY A CA 1
ATOM 636 C C . GLY A 1 83 ? 9.449 -9.199 -25.012 1.00 64.75 83 GLY A C 1
ATOM 637 O O . GLY A 1 83 ? 10.215 -9.075 -24.064 1.00 64.75 83 GLY A O 1
ATOM 638 N N . SER A 1 84 ? 8.236 -8.625 -25.005 1.00 61.53 84 SER A N 1
ATOM 639 C CA . SER A 1 84 ? 7.757 -7.794 -23.881 1.00 61.53 84 SER A CA 1
ATOM 640 C C . SER A 1 84 ? 7.393 -8.581 -22.603 1.00 61.53 84 SER A C 1
ATOM 642 O O . SER A 1 84 ? 6.869 -7.997 -21.656 1.00 61.53 84 SER A O 1
ATOM 644 N N . THR A 1 85 ? 7.573 -9.903 -22.584 1.00 58.97 85 THR A N 1
ATOM 645 C CA . THR A 1 85 ? 7.102 -10.818 -21.525 1.00 58.97 85 THR A CA 1
ATOM 646 C C . THR A 1 85 ? 8.169 -11.215 -20.501 1.00 58.97 85 THR A C 1
ATOM 648 O O . THR A 1 85 ? 7.863 -11.971 -19.585 1.00 58.97 85 THR A O 1
ATOM 651 N N . THR A 1 86 ? 9.408 -10.729 -20.616 1.00 58.41 86 THR A N 1
ATOM 652 C CA . THR A 1 86 ? 10.520 -11.115 -19.722 1.00 58.41 86 THR A CA 1
ATOM 653 C C . THR A 1 86 ? 10.660 -10.245 -18.470 1.00 58.41 86 THR A C 1
ATOM 655 O O . THR A 1 86 ? 11.475 -10.551 -17.601 1.00 58.41 86 THR A O 1
ATOM 658 N N . GLU A 1 87 ? 9.886 -9.167 -18.342 1.00 64.44 87 GLU A N 1
ATOM 659 C CA . GLU A 1 87 ? 10.005 -8.246 -17.212 1.00 64.44 87 GLU A CA 1
ATOM 660 C C . GLU A 1 87 ? 9.206 -8.719 -15.990 1.00 64.44 87 GLU A C 1
ATOM 662 O O . GLU A 1 87 ? 8.022 -9.044 -16.088 1.00 64.44 87 GLU A O 1
ATOM 667 N N . MET A 1 88 ? 9.836 -8.696 -14.810 1.00 71.81 88 MET A N 1
ATOM 668 C CA . MET A 1 88 ? 9.176 -9.059 -13.552 1.00 71.81 88 MET A CA 1
ATOM 669 C C . MET A 1 88 ? 7.949 -8.171 -13.270 1.00 71.81 88 MET A C 1
ATOM 671 O O . MET A 1 88 ? 7.969 -6.961 -13.551 1.00 71.81 88 MET A O 1
ATOM 675 N N . PRO A 1 89 ? 6.875 -8.734 -12.687 1.00 79.50 89 PRO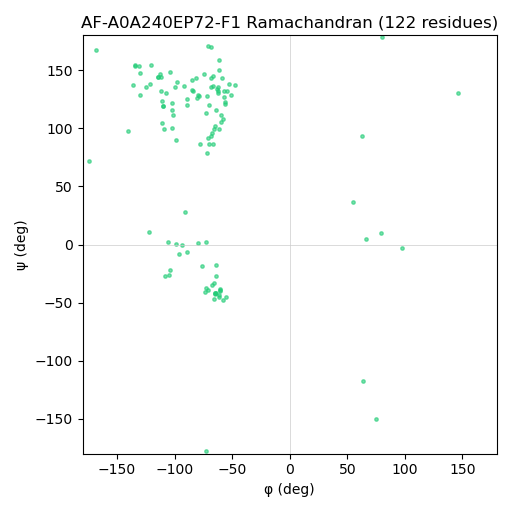 A N 1
ATOM 676 C CA . PRO A 1 89 ? 5.693 -7.960 -12.344 1.00 79.50 89 PRO A CA 1
ATOM 677 C C . PRO A 1 89 ? 6.035 -6.867 -11.330 1.00 79.50 89 PRO A C 1
ATOM 679 O O . PRO A 1 89 ? 6.960 -6.994 -10.528 1.00 79.50 89 PRO A O 1
ATOM 682 N N . VAL A 1 90 ? 5.289 -5.766 -11.380 1.00 87.12 90 VAL A N 1
ATOM 683 C CA . VAL A 1 90 ? 5.481 -4.680 -10.416 1.00 87.12 90 VAL A CA 1
ATOM 684 C C . VAL A 1 90 ? 4.800 -5.078 -9.115 1.00 87.12 90 VAL A C 1
ATOM 686 O O . VAL A 1 90 ? 3.614 -5.400 -9.126 1.00 87.12 90 VAL A O 1
ATOM 689 N N . THR A 1 91 ? 5.519 -5.019 -8.000 1.00 93.00 91 THR A N 1
ATOM 690 C CA . THR A 1 91 ? 4.982 -5.340 -6.676 1.00 93.00 91 THR A CA 1
ATOM 691 C C . THR A 1 91 ? 4.887 -4.096 -5.802 1.00 93.00 91 THR A C 1
ATOM 693 O O . THR A 1 91 ? 5.729 -3.203 -5.869 1.00 93.00 91 THR A O 1
ATOM 696 N N . PHE A 1 92 ? 3.848 -4.044 -4.977 1.00 96.19 92 PHE A N 1
ATOM 697 C CA . PHE A 1 92 ? 3.709 -3.107 -3.866 1.00 96.19 92 PHE A CA 1
ATOM 698 C C . PHE A 1 92 ? 3.343 -3.895 -2.615 1.00 96.19 92 PHE A C 1
ATOM 700 O O . PHE A 1 92 ? 2.643 -4.902 -2.715 1.00 96.19 92 PHE A O 1
ATOM 707 N N . GLN A 1 93 ? 3.785 -3.434 -1.451 1.00 97.50 93 GLN A N 1
ATOM 708 C CA . GLN A 1 93 ? 3.463 -4.067 -0.177 1.00 97.50 93 GLN A CA 1
ATOM 709 C C . GLN A 1 93 ? 2.826 -3.057 0.772 1.00 97.50 93 GLN A C 1
ATOM 711 O O . GLN A 1 93 ? 3.319 -1.943 0.909 1.00 97.50 93 GLN A O 1
ATOM 716 N N . LEU A 1 94 ? 1.755 -3.436 1.454 1.00 98.44 94 LEU A N 1
ATOM 717 C CA . LEU A 1 94 ? 1.218 -2.674 2.564 1.00 98.44 94 LEU A CA 1
ATOM 718 C C . LEU A 1 94 ? 2.032 -2.982 3.824 1.00 98.44 94 LEU A C 1
ATOM 720 O O . LEU A 1 94 ? 2.206 -4.141 4.208 1.00 98.44 94 LEU A O 1
ATOM 724 N N . GLN A 1 95 ? 2.544 -1.938 4.467 1.00 98.00 95 GLN A N 1
ATOM 725 C CA . GLN A 1 95 ? 3.388 -2.059 5.650 1.00 98.00 95 GLN A CA 1
ATOM 726 C C . GLN A 1 95 ? 2.916 -1.140 6.774 1.00 98.00 95 GLN A C 1
ATOM 728 O O . GLN A 1 95 ? 2.356 -0.069 6.542 1.00 98.00 95 GLN A O 1
ATOM 733 N N . LEU A 1 96 ? 3.221 -1.545 8.004 1.00 96.94 96 LEU A N 1
ATOM 734 C CA . LEU A 1 96 ? 3.222 -0.690 9.183 1.00 96.94 96 LEU A CA 1
ATOM 735 C C . LEU A 1 96 ? 4.665 -0.310 9.525 1.00 96.94 96 LEU A C 1
ATOM 737 O O . LEU A 1 96 ? 5.461 -1.179 9.891 1.00 96.94 96 LEU A O 1
ATOM 741 N N . LYS A 1 97 ? 4.987 0.985 9.444 1.00 94.38 97 LYS A N 1
ATOM 742 C CA . LYS A 1 97 ? 6.229 1.571 9.974 1.00 94.38 97 LYS A CA 1
ATOM 743 C C . LYS A 1 97 ? 5.898 2.282 11.281 1.00 94.38 97 LYS A C 1
ATOM 745 O O . LYS A 1 97 ? 5.320 3.366 11.293 1.00 94.38 97 LYS A O 1
ATOM 750 N N . GLY A 1 98 ? 6.196 1.623 12.399 1.00 91.12 98 GLY A N 1
ATOM 751 C CA . GLY A 1 98 ? 5.607 1.994 13.685 1.00 91.12 98 GLY A CA 1
ATOM 752 C C . GLY A 1 98 ? 4.091 1.801 13.669 1.00 91.12 98 GLY A C 1
ATOM 753 O O . GLY A 1 98 ? 3.633 0.670 13.497 1.00 91.12 98 GLY A O 1
ATOM 754 N N . ASP A 1 99 ? 3.351 2.898 13.832 1.00 91.25 99 ASP A N 1
ATOM 755 C CA . ASP A 1 99 ? 1.881 2.927 13.799 1.00 91.25 99 ASP A CA 1
ATOM 756 C C . ASP A 1 99 ? 1.339 3.546 12.495 1.00 91.25 99 ASP A C 1
ATOM 758 O O . ASP A 1 99 ? 0.132 3.669 12.306 1.00 91.25 99 ASP A O 1
ATOM 762 N N . VAL A 1 100 ? 2.233 3.926 11.574 1.00 95.94 100 VAL A N 1
ATOM 763 C CA . VAL A 1 100 ? 1.874 4.513 10.281 1.00 95.94 100 VAL A CA 1
ATOM 764 C C . VAL A 1 100 ? 1.679 3.402 9.262 1.00 95.94 100 VAL A C 1
ATOM 766 O O . VAL A 1 100 ? 2.615 2.650 8.974 1.00 95.94 100 VAL A O 1
ATOM 769 N N . CYS A 1 101 ? 0.475 3.313 8.697 1.00 97.75 101 CYS A N 1
ATOM 770 C CA . CYS A 1 101 ? 0.222 2.453 7.551 1.00 97.75 101 CYS A CA 1
ATOM 771 C C . CYS A 1 101 ? 0.670 3.136 6.260 1.00 97.75 101 CYS A C 1
ATOM 773 O O . CYS A 1 101 ? 0.525 4.349 6.111 1.00 97.75 101 CYS A O 1
ATOM 775 N N . GLY A 1 102 ? 1.212 2.374 5.318 1.00 98.19 102 GLY A N 1
ATOM 776 C CA . GLY A 1 102 ? 1.579 2.925 4.025 1.00 98.19 102 GLY A CA 1
ATOM 777 C C . GLY A 1 102 ? 1.917 1.885 2.977 1.00 98.19 102 GLY A C 1
ATOM 778 O O . GLY A 1 102 ? 2.102 0.702 3.276 1.00 98.19 102 GLY A O 1
ATOM 779 N N . VAL A 1 103 ? 1.998 2.352 1.735 1.00 98.06 103 VAL A N 1
ATOM 780 C CA . VAL A 1 103 ? 2.403 1.539 0.590 1.00 98.06 103 VAL A CA 1
ATOM 781 C C . VAL A 1 103 ? 3.912 1.624 0.441 1.00 98.06 103 VAL A C 1
ATOM 783 O O . VAL A 1 103 ? 4.485 2.703 0.312 1.00 98.06 103 VAL A O 1
ATOM 786 N N . TYR A 1 104 ? 4.551 0.468 0.423 1.00 97.75 104 TYR A N 1
ATOM 787 C CA . TYR A 1 104 ? 5.959 0.292 0.136 1.00 97.75 104 TYR A CA 1
ATOM 788 C C . TYR A 1 104 ? 6.155 -0.155 -1.311 1.00 97.75 104 TYR A C 1
ATOM 790 O O . TYR A 1 104 ? 5.452 -1.047 -1.800 1.00 97.75 104 TYR A O 1
ATOM 798 N N . TYR A 1 105 ? 7.122 0.456 -1.990 1.00 96.38 105 TYR A N 1
ATOM 799 C CA . TYR A 1 105 ? 7.548 0.080 -3.329 1.00 96.38 105 TYR A CA 1
ATOM 800 C C . TYR A 1 105 ? 8.963 -0.521 -3.274 1.00 96.38 105 TYR A C 1
ATOM 802 O O . TYR A 1 105 ? 9.937 0.221 -3.136 1.00 96.38 105 TYR A O 1
ATOM 810 N N . PRO A 1 106 ? 9.106 -1.858 -3.393 1.00 93.75 106 PRO A N 1
ATOM 811 C CA . PRO A 1 106 ? 10.386 -2.535 -3.171 1.00 93.75 106 PRO A CA 1
ATOM 812 C C . PRO A 1 106 ? 11.493 -2.157 -4.156 1.00 93.75 106 PRO A C 1
ATOM 814 O O . PRO A 1 106 ? 12.668 -2.247 -3.825 1.00 93.75 106 PRO A O 1
ATOM 817 N N . ILE A 1 107 ? 11.137 -1.741 -5.375 1.00 90.88 107 ILE A N 1
ATOM 818 C CA . ILE A 1 107 ? 12.117 -1.494 -6.444 1.00 90.88 107 ILE A CA 1
ATOM 819 C C . ILE A 1 107 ? 13.051 -0.321 -6.117 1.00 90.88 107 ILE A C 1
ATOM 821 O O . ILE A 1 107 ? 14.210 -0.344 -6.520 1.00 90.88 107 ILE A O 1
ATOM 825 N N . ASN A 1 108 ? 12.566 0.700 -5.410 1.00 92.88 108 ASN A N 1
ATOM 826 C CA . ASN A 1 108 ? 13.352 1.883 -5.047 1.00 92.88 108 ASN A CA 1
ATOM 827 C C . ASN A 1 108 ? 13.420 2.121 -3.530 1.00 92.88 108 ASN A C 1
ATOM 829 O O . ASN A 1 108 ? 13.844 3.194 -3.113 1.00 92.88 108 ASN A O 1
ATOM 833 N N . ASP A 1 109 ? 12.980 1.149 -2.728 1.00 94.56 109 ASP A N 1
ATOM 834 C CA . ASP A 1 109 ? 12.945 1.222 -1.266 1.00 94.56 109 ASP A CA 1
ATOM 835 C C . ASP A 1 109 ? 12.182 2.446 -0.713 1.00 94.56 109 ASP A C 1
ATOM 837 O O . ASP A 1 109 ? 12.544 3.043 0.301 1.00 94.56 109 ASP A O 1
ATOM 841 N N . THR A 1 110 ? 11.094 2.848 -1.380 1.00 96.12 110 THR A N 1
ATOM 842 C CA . THR A 1 110 ? 10.291 4.009 -0.957 1.00 96.12 110 THR A CA 1
ATOM 843 C C . THR A 1 110 ? 8.985 3.609 -0.286 1.00 96.12 110 THR A C 1
ATOM 845 O O . THR A 1 110 ? 8.380 2.584 -0.595 1.00 96.12 110 THR A O 1
ATOM 848 N N . PHE A 1 111 ? 8.542 4.434 0.662 1.00 96.94 111 PHE A N 1
ATOM 849 C CA . PHE A 1 111 ? 7.312 4.236 1.424 1.00 96.94 111 PHE A CA 1
ATOM 850 C C . PHE A 1 111 ? 6.478 5.511 1.397 1.00 96.94 111 PHE A C 1
ATOM 852 O O . PHE A 1 111 ? 6.983 6.578 1.742 1.00 96.94 111 PHE A O 1
ATOM 859 N N . GLU A 1 112 ? 5.208 5.378 1.031 1.00 98.06 112 GLU A N 1
ATOM 860 C CA . GLU A 1 112 ? 4.236 6.464 1.071 1.00 98.06 112 GLU A CA 1
ATOM 861 C C . GLU A 1 112 ? 3.211 6.197 2.182 1.00 98.06 112 GLU A C 1
ATOM 863 O O . GLU A 1 112 ? 2.517 5.175 2.126 1.00 98.06 112 GLU A O 1
ATOM 868 N N . PRO A 1 113 ? 3.100 7.082 3.189 1.00 98.06 113 PRO A N 1
ATOM 869 C CA . PRO A 1 113 ? 2.105 6.939 4.242 1.00 98.06 113 PRO A CA 1
ATOM 870 C C . PRO A 1 113 ? 0.686 7.107 3.688 1.00 98.06 113 PRO A C 1
ATOM 872 O O . PRO A 1 113 ? 0.443 7.923 2.803 1.00 98.06 113 PRO A O 1
ATOM 875 N N . LEU A 1 114 ? -0.251 6.350 4.252 1.00 98.56 114 LEU A N 1
ATOM 876 C CA . LEU A 1 114 ? -1.677 6.434 3.964 1.00 98.56 114 LEU A CA 1
ATOM 877 C C . LEU A 1 114 ? -2.408 6.966 5.195 1.00 98.56 114 LEU A C 1
ATOM 879 O O . LEU A 1 114 ? -2.190 6.501 6.314 1.00 98.56 114 LEU A O 1
ATOM 883 N N . THR A 1 115 ? -3.278 7.945 4.985 1.00 97.88 115 THR A N 1
ATOM 884 C CA . THR A 1 115 ? -4.052 8.619 6.033 1.00 97.88 115 THR A CA 1
ATOM 885 C C . THR A 1 115 ? -5.505 8.163 6.073 1.00 97.88 115 THR A C 1
ATOM 887 O O . THR A 1 115 ? -6.151 8.288 7.111 1.00 97.88 115 THR A O 1
ATOM 890 N N . GLN A 1 116 ? -6.015 7.612 4.970 1.00 98.19 116 GLN A N 1
ATOM 891 C CA . GLN A 1 116 ? -7.395 7.144 4.835 1.00 98.19 116 GLN A CA 1
ATOM 892 C C . GLN A 1 116 ? -7.538 5.640 5.103 1.00 98.19 116 GLN A C 1
ATOM 894 O O . GLN A 1 116 ? -8.655 5.132 5.171 1.00 98.19 116 GLN A O 1
ATOM 899 N N . LEU A 1 117 ? -6.427 4.911 5.256 1.00 98.00 117 LEU A N 1
ATOM 900 C CA . LEU A 1 117 ? -6.422 3.463 5.448 1.00 98.00 117 LEU A CA 1
ATOM 901 C C . LEU A 1 117 ? -5.978 3.081 6.867 1.00 98.00 117 LEU A C 1
ATOM 903 O O . LEU A 1 117 ? -4.869 3.398 7.296 1.00 98.00 117 LEU A O 1
ATOM 907 N N . SER A 1 118 ? -6.823 2.327 7.573 1.00 96.88 118 SER A N 1
ATOM 908 C CA . SER A 1 118 ? -6.452 1.666 8.829 1.00 96.88 118 SER A CA 1
ATOM 909 C C . SER A 1 118 ? -5.945 0.253 8.561 1.00 96.88 118 SER A C 1
ATOM 911 O O . SER A 1 118 ? -6.552 -0.500 7.797 1.00 96.88 118 SER A O 1
ATOM 913 N N . CYS A 1 119 ? -4.856 -0.133 9.225 1.00 97.31 119 CYS A N 1
ATOM 914 C CA . CYS A 1 119 ? -4.179 -1.398 8.964 1.00 97.31 119 CYS A CA 1
ATOM 915 C C . CYS A 1 119 ? -3.823 -2.136 10.252 1.00 97.31 119 CYS A C 1
ATOM 917 O O . CYS A 1 119 ? -3.609 -1.536 11.305 1.00 97.31 119 CYS A O 1
ATOM 919 N N . ARG A 1 120 ? -3.718 -3.459 10.149 1.00 96.81 120 ARG A N 1
ATOM 920 C CA . ARG A 1 120 ? -3.248 -4.356 11.208 1.00 96.81 120 ARG A CA 1
ATOM 921 C C . ARG A 1 120 ? -2.019 -5.113 10.740 1.00 96.81 120 ARG A C 1
ATOM 923 O O . ARG A 1 120 ? -1.847 -5.357 9.552 1.00 96.81 120 ARG A O 1
ATOM 930 N N . ILE A 1 121 ? -1.184 -5.537 11.679 1.00 96.56 121 ILE A N 1
ATOM 931 C CA . ILE A 1 121 ? -0.033 -6.392 11.372 1.00 96.56 121 ILE A CA 1
ATOM 932 C C . ILE A 1 121 ? -0.545 -7.717 10.796 1.00 96.56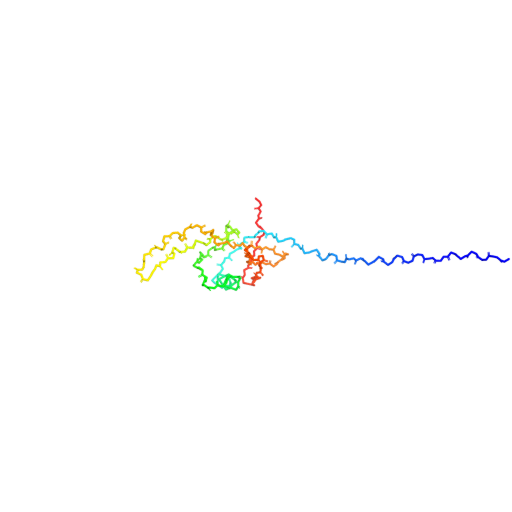 121 ILE A C 1
ATOM 934 O O . ILE A 1 121 ? -1.422 -8.350 11.394 1.00 96.56 121 ILE A O 1
ATOM 938 N N . LYS A 1 122 ? 0.016 -8.150 9.663 1.00 95.94 122 LYS A N 1
ATOM 939 C CA . LYS A 1 122 ? -0.208 -9.499 9.142 1.00 95.94 122 LYS A CA 1
ATOM 940 C C . LYS A 1 122 ? 0.496 -10.492 10.065 1.00 95.94 122 LYS A C 1
ATOM 942 O O . LYS A 1 122 ? 1.705 -10.397 10.273 1.00 95.94 122 LYS A O 1
ATOM 947 N N . LYS A 1 123 ? -0.260 -11.418 10.653 1.00 89.62 123 LYS A N 1
ATOM 948 C CA . LYS A 1 123 ? 0.328 -12.516 11.430 1.00 89.62 123 LYS A CA 1
ATOM 949 C C . LYS A 1 123 ? 0.946 -13.546 10.466 1.00 89.62 123 LYS A C 1
ATOM 951 O O . LYS A 1 123 ? 0.416 -13.670 9.361 1.00 89.62 123 LYS A O 1
ATOM 956 N N . PRO A 1 124 ? 2.048 -14.212 10.855 1.00 77.94 124 PRO A N 1
ATOM 957 C CA . PRO A 1 124 ? 2.666 -15.269 10.056 1.00 77.94 124 PRO A CA 1
ATOM 958 C C . PRO A 1 124 ? 1.692 -16.396 9.715 1.00 77.94 124 PRO A C 1
ATOM 960 O O . PRO A 1 124 ? 0.816 -16.682 10.567 1.00 77.94 124 PRO A O 1
#

Foldseek 3Di:
DDDDDDDDDPPPPPPPPPVPFPPKFFKAFPFADPVNVVQQQVQCCVVPNDGGDDDDRRPRHVGQKDWADDDFDADPVRHGDPPSPPDGTFMWGWIDRPQFTWIAGVVVRDTDTGDRTHIDGDDD

Nearest PDB structures (foldseek):
  4jz4-assembly3_B-2  TM=3.575E-01  e=2.705E+00  Ga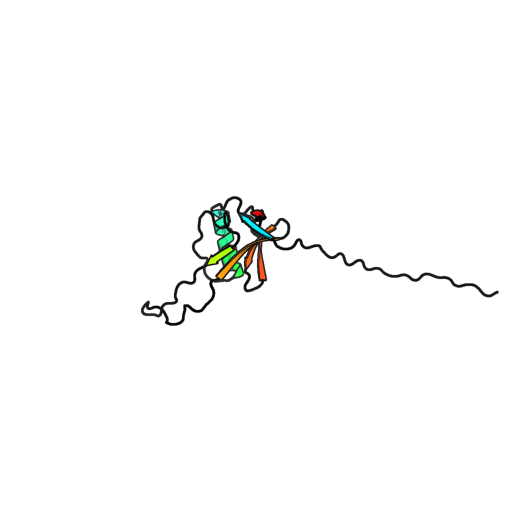llus gallus
  5yi7-assembly2_C  TM=3.311E-01  e=1.907E+00  Drosophila melanogaster
  6xvm-assembly2_B  TM=3.651E-01  e=4.067E+00  Gallus gallus
  3f0w-assembly1_A  TM=3.777E-01  e=7.283E+00  Homo sapiens

Organism: NCBI:txid1243014

Mean predicted aligned error: 10.71 Å